Protein AF-A0A968Z1C0-F1 (afdb_monomer_lite)

Structure (mmCIF, N/CA/C/O backbone):
data_AF-A0A968Z1C0-F1
#
_entry.id   AF-A0A968Z1C0-F1
#
loop_
_atom_site.group_PDB
_atom_site.id
_atom_site.type_symbol
_atom_site.label_atom_id
_atom_site.label_alt_id
_atom_site.label_comp_id
_atom_site.label_asym_id
_atom_site.label_entity_id
_atom_site.label_seq_id
_atom_site.pdbx_PDB_ins_code
_atom_site.Cartn_x
_atom_site.Cartn_y
_atom_site.Cartn_z
_atom_site.occupancy
_atom_site.B_iso_or_equiv
_atom_site.auth_seq_id
_atom_site.auth_comp_id
_atom_site.auth_asym_id
_atom_site.auth_atom_id
_atom_site.pdbx_PDB_model_num
ATOM 1 N N . MET A 1 1 ? -9.965 -6.229 -2.262 1.00 47.44 1 MET A N 1
ATOM 2 C CA . MET A 1 1 ? -9.353 -5.799 -3.537 1.00 47.44 1 MET A CA 1
ATOM 3 C C . MET A 1 1 ? -7.895 -5.463 -3.267 1.00 47.44 1 MET A C 1
ATOM 5 O O . MET A 1 1 ? -7.679 -4.585 -2.440 1.00 47.44 1 MET A O 1
ATOM 9 N N . PRO A 1 2 ? -6.916 -6.140 -3.890 1.00 47.59 2 PRO A N 1
ATOM 10 C CA . PRO A 1 2 ? -5.521 -5.736 -3.779 1.00 47.59 2 PRO A CA 1
ATOM 11 C C . PRO A 1 2 ? -5.285 -4.450 -4.585 1.00 47.59 2 PRO A C 1
ATOM 13 O O . PRO A 1 2 ? -5.593 -4.370 -5.772 1.00 47.59 2 PRO A O 1
ATOM 16 N N . LEU A 1 3 ? -4.757 -3.433 -3.919 1.00 53.62 3 LEU A N 1
ATOM 17 C CA . LEU A 1 3 ? -4.279 -2.183 -4.490 1.00 53.62 3 LEU A CA 1
ATOM 18 C C . LEU A 1 3 ? -2.843 -2.380 -4.998 1.00 53.62 3 LEU A C 1
ATOM 20 O O . LEU A 1 3 ? -1.977 -2.813 -4.250 1.00 53.62 3 LEU A O 1
ATOM 24 N N . VAL A 1 4 ? -2.515 -2.003 -6.233 1.00 52.91 4 VAL A N 1
ATOM 25 C CA . VAL A 1 4 ? -1.100 -1.909 -6.636 1.00 52.91 4 VAL A CA 1
ATOM 26 C C . VAL A 1 4 ? -0.636 -0.483 -6.347 1.00 52.91 4 VAL A C 1
ATOM 28 O O . VAL A 1 4 ? -0.832 0.430 -7.147 1.00 52.91 4 VAL A O 1
ATOM 31 N N . ALA A 1 5 ? -0.074 -0.244 -5.162 1.00 50.97 5 ALA A N 1
ATOM 32 C CA . ALA A 1 5 ? 0.385 1.089 -4.785 1.00 50.97 5 ALA A CA 1
ATOM 33 C C . ALA A 1 5 ? 1.798 1.343 -5.321 1.00 50.97 5 ALA A C 1
ATOM 35 O O . ALA A 1 5 ? 2.739 0.600 -5.049 1.00 50.97 5 ALA A O 1
ATOM 36 N N . ARG A 1 6 ? 1.983 2.445 -6.050 1.00 46.94 6 ARG A N 1
ATOM 37 C CA . ARG A 1 6 ? 3.316 2.881 -6.458 1.00 46.94 6 ARG A CA 1
ATOM 38 C C . ARG A 1 6 ? 3.923 3.731 -5.353 1.00 46.94 6 ARG A C 1
ATOM 40 O O . ARG A 1 6 ? 3.678 4.931 -5.255 1.00 46.94 6 ARG A O 1
ATOM 47 N N . THR A 1 7 ? 4.724 3.106 -4.502 1.00 48.03 7 THR A N 1
ATOM 48 C CA . THR A 1 7 ? 5.630 3.836 -3.618 1.00 48.03 7 THR A CA 1
ATOM 49 C C . THR A 1 7 ? 6.871 4.248 -4.428 1.00 48.03 7 THR A C 1
ATOM 51 O O . THR A 1 7 ? 7.286 3.587 -5.379 1.00 48.03 7 THR A O 1
ATOM 54 N N . PHE A 1 8 ? 7.441 5.419 -4.153 1.00 47.94 8 PHE A N 1
ATOM 55 C CA . PHE A 1 8 ? 8.808 5.707 -4.585 1.00 47.94 8 PHE A CA 1
ATOM 56 C C . PHE A 1 8 ? 9.584 5.952 -3.305 1.00 47.94 8 PHE A C 1
ATOM 58 O O . PHE A 1 8 ? 9.319 6.917 -2.596 1.00 47.94 8 PHE A O 1
ATOM 65 N N . TYR A 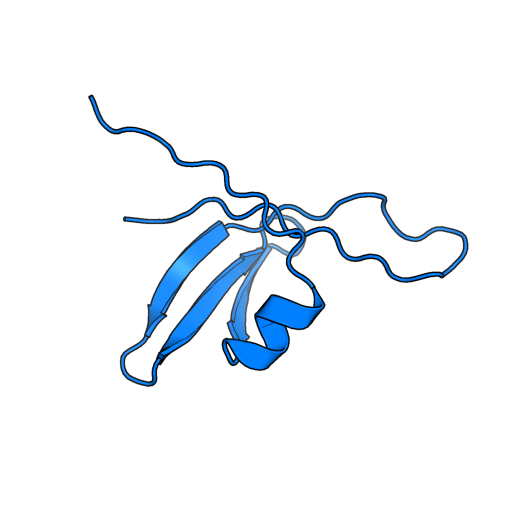1 9 ? 10.564 5.103 -3.019 1.00 43.94 9 TYR A N 1
ATOM 66 C CA . TYR A 1 9 ? 11.565 5.445 -2.024 1.00 43.94 9 TYR A CA 1
ATOM 67 C C . TYR A 1 9 ? 12.423 6.579 -2.585 1.00 43.94 9 TYR A C 1
ATOM 69 O O . TYR A 1 9 ? 13.244 6.360 -3.472 1.00 43.94 9 TYR A O 1
ATOM 77 N N . PHE A 1 10 ? 12.268 7.795 -2.061 1.00 38.69 10 PHE A N 1
ATOM 78 C CA . PHE A 1 10 ? 13.271 8.840 -2.247 1.00 38.69 10 PHE A CA 1
ATOM 79 C C . PHE A 1 10 ? 14.322 8.707 -1.142 1.00 38.69 10 PHE A C 1
ATOM 81 O O . PHE A 1 10 ? 14.384 9.501 -0.206 1.00 38.69 10 PHE A O 1
ATOM 88 N N . ARG A 1 11 ? 15.168 7.674 -1.221 1.00 43.38 11 ARG A N 1
ATOM 89 C CA . ARG A 1 11 ? 16.408 7.667 -0.437 1.00 43.38 11 ARG A CA 1
ATOM 90 C C . ARG A 1 11 ? 17.354 8.631 -1.155 1.00 43.38 11 ARG A C 1
ATOM 92 O O . ARG A 1 11 ? 17.737 8.373 -2.288 1.00 43.38 11 ARG A O 1
ATOM 99 N N . ARG A 1 12 ? 17.671 9.787 -0.560 1.00 43.81 12 ARG A N 1
ATOM 100 C CA . ARG A 1 12 ? 18.599 10.792 -1.131 1.00 43.81 12 ARG A CA 1
ATOM 101 C C . ARG A 1 12 ? 20.064 10.316 -1.081 1.00 43.81 12 ARG A C 1
ATOM 103 O O . ARG A 1 12 ? 20.936 11.040 -0.616 1.00 43.81 12 ARG A O 1
ATOM 110 N N . GLU A 1 13 ? 20.343 9.099 -1.528 1.00 48.12 13 GLU A N 1
ATOM 111 C CA . GLU A 1 13 ? 21.699 8.558 -1.625 1.00 48.12 13 GLU A CA 1
ATOM 112 C C . GLU A 1 13 ? 22.086 8.431 -3.107 1.00 48.12 13 GLU A C 1
ATOM 114 O O . GLU A 1 13 ? 21.266 7.979 -3.913 1.00 48.12 13 GLU A O 1
ATOM 119 N N . PRO A 1 14 ? 23.309 8.821 -3.509 1.00 39.81 14 PRO A N 1
ATOM 120 C CA . PRO A 1 14 ? 23.790 8.579 -4.865 1.00 39.81 14 PRO A CA 1
ATOM 121 C C . PRO A 1 14 ? 23.748 7.069 -5.160 1.00 39.81 14 PRO A C 1
ATOM 123 O O . PRO A 1 14 ? 24.420 6.292 -4.489 1.00 39.81 14 PRO A O 1
ATOM 126 N N . GLY A 1 15 ? 22.931 6.650 -6.134 1.00 53.06 15 GLY A N 1
ATOM 127 C CA . GLY A 1 15 ? 22.699 5.233 -6.464 1.00 53.06 15 GLY A CA 1
ATOM 128 C C . GLY A 1 15 ? 21.354 4.659 -5.998 1.00 53.06 15 GLY A C 1
ATOM 129 O O . GLY A 1 15 ? 21.046 3.508 -6.309 1.00 53.06 15 GLY A O 1
ATOM 130 N N . ALA A 1 16 ? 20.523 5.440 -5.302 1.00 54.75 16 ALA A N 1
ATOM 131 C CA . ALA A 1 16 ? 19.180 5.014 -4.923 1.00 54.75 16 ALA A CA 1
ATOM 132 C C . ALA A 1 16 ? 18.271 4.839 -6.155 1.00 54.75 16 ALA A C 1
ATOM 134 O O . ALA A 1 16 ? 18.160 5.715 -7.016 1.00 54.75 16 ALA A O 1
ATOM 135 N N . ARG A 1 17 ? 17.615 3.676 -6.240 1.00 57.34 17 ARG A N 1
ATOM 136 C CA . ARG A 1 17 ? 16.694 3.318 -7.326 1.00 57.34 17 ARG A CA 1
ATOM 137 C C . ARG A 1 17 ? 15.517 4.293 -7.381 1.00 57.34 17 ARG A C 1
ATOM 139 O O . ARG A 1 17 ? 14.779 4.424 -6.413 1.00 57.34 17 ARG A O 1
ATOM 146 N N . LEU A 1 18 ? 15.312 4.915 -8.543 1.00 62.38 18 LEU A N 1
ATOM 147 C CA . LEU A 1 18 ? 14.323 5.974 -8.815 1.00 62.38 18 LEU A CA 1
ATOM 148 C C . LEU A 1 18 ? 12.843 5.514 -8.805 1.00 62.38 18 LEU A C 1
ATOM 150 O O . LEU A 1 18 ? 11.994 6.127 -9.446 1.00 62.38 18 LEU A O 1
ATOM 154 N N . GLY A 1 19 ? 12.500 4.446 -8.085 1.00 69.12 19 GLY A N 1
ATOM 155 C CA . GLY A 1 19 ? 11.130 3.950 -7.949 1.00 69.12 19 GLY A CA 1
ATOM 156 C C . GLY A 1 19 ? 11.089 2.500 -7.478 1.00 69.12 19 GLY A C 1
ATOM 157 O O . GLY A 1 19 ? 11.882 1.678 -7.934 1.00 69.12 19 GLY A O 1
ATOM 158 N N . HIS A 1 20 ? 10.166 2.185 -6.569 1.00 79.25 20 HIS A N 1
ATOM 159 C CA . HIS A 1 20 ? 10.024 0.855 -5.980 1.00 79.25 20 HIS A CA 1
ATOM 160 C C . HIS A 1 20 ? 8.538 0.515 -5.871 1.00 79.25 20 HIS A C 1
ATOM 162 O O . HIS A 1 20 ? 7.838 0.996 -4.992 1.00 79.25 20 HIS A O 1
ATOM 168 N N . LEU A 1 21 ? 8.039 -0.265 -6.824 1.00 84.62 21 LEU A N 1
ATOM 169 C CA . LEU A 1 21 ? 6.632 -0.640 -6.866 1.00 84.62 21 LEU A CA 1
ATOM 170 C C . LEU A 1 21 ? 6.368 -1.766 -5.864 1.00 84.62 21 LEU A C 1
ATOM 172 O O . LEU A 1 21 ? 7.019 -2.804 -5.936 1.00 84.62 21 LEU A O 1
ATOM 176 N N . VAL A 1 22 ? 5.354 -1.592 -5.021 1.00 88.31 22 VAL A N 1
ATOM 177 C CA . VAL A 1 22 ? 4.858 -2.644 -4.132 1.00 88.31 22 VAL A CA 1
ATOM 178 C C . VAL A 1 22 ? 3.395 -2.948 -4.436 1.00 88.31 22 VAL A C 1
ATOM 180 O O . VAL A 1 22 ? 2.699 -2.194 -5.117 1.00 88.31 22 VAL A O 1
ATOM 183 N N . VAL A 1 23 ? 2.899 -4.069 -3.931 1.00 90.06 23 VAL A N 1
ATOM 184 C CA . VAL A 1 23 ? 1.469 -4.382 -3.946 1.00 90.06 23 VAL A CA 1
ATOM 185 C C . VAL A 1 23 ? 0.938 -4.225 -2.530 1.00 90.06 23 VAL A C 1
ATOM 187 O O . VAL A 1 23 ? 1.477 -4.805 -1.596 1.00 90.06 23 VAL A O 1
ATOM 190 N N . VAL A 1 24 ? -0.116 -3.438 -2.367 1.00 91.19 24 VAL A N 1
ATOM 191 C CA . VAL A 1 24 ? -0.831 -3.239 -1.108 1.00 91.19 24 VAL A CA 1
ATOM 192 C C . VAL A 1 24 ? -2.087 -4.100 -1.135 1.00 91.19 24 VAL A C 1
ATOM 194 O O . VAL A 1 24 ? -3.045 -3.808 -1.837 1.00 91.19 24 VAL A O 1
ATOM 197 N N . ASP A 1 25 ? -2.127 -5.174 -0.359 1.00 89.38 25 ASP A N 1
ATOM 198 C CA . ASP A 1 25 ? -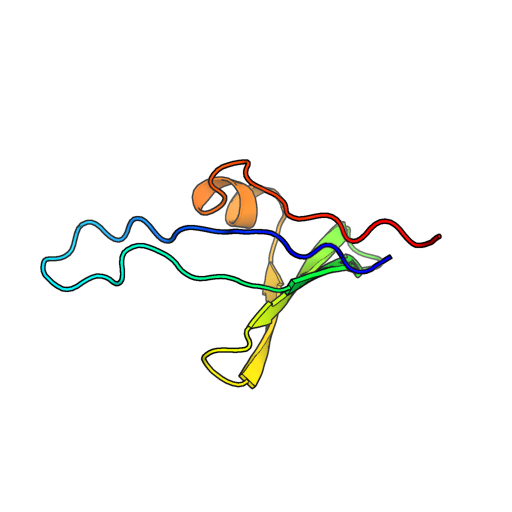3.289 -6.072 -0.365 1.00 89.38 25 ASP A CA 1
ATOM 199 C C . ASP A 1 25 ? -4.499 -5.499 0.401 1.00 89.38 25 ASP A C 1
ATOM 201 O O . ASP A 1 25 ? -5.616 -5.998 0.255 1.00 89.38 25 ASP A O 1
ATOM 205 N N . GLY A 1 26 ? -4.288 -4.438 1.186 1.00 89.94 26 GLY A N 1
ATOM 206 C CA . GLY A 1 26 ? -5.289 -3.784 2.027 1.00 89.94 26 GLY A CA 1
ATOM 207 C C . GLY A 1 26 ? -4.743 -3.515 3.429 1.00 89.94 26 GLY A C 1
ATOM 208 O O . GLY A 1 26 ? -3.527 -3.433 3.617 1.00 89.94 26 GLY A O 1
ATOM 209 N N . CYS A 1 27 ? -5.640 -3.413 4.408 1.00 93.81 27 CYS A N 1
ATOM 210 C CA . CYS A 1 27 ? -5.289 -3.324 5.826 1.00 93.81 27 CYS A CA 1
ATOM 211 C C . CYS A 1 27 ? -5.637 -4.630 6.549 1.00 93.81 27 CYS A C 1
ATOM 213 O O . 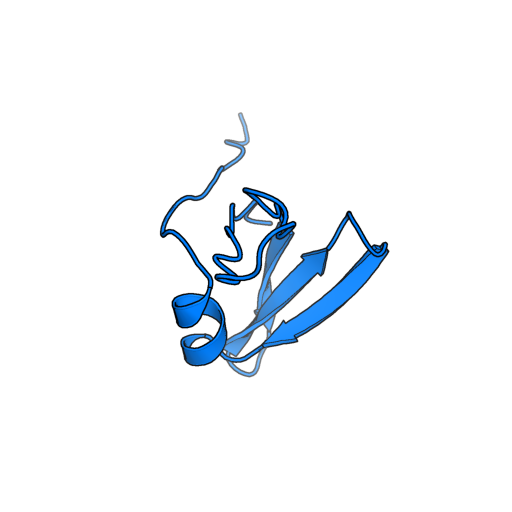CYS A 1 27 ? -6.593 -5.308 6.168 1.00 93.81 27 CYS A O 1
ATOM 215 N N . ASP A 1 28 ? -4.872 -4.985 7.583 1.00 93.12 28 ASP A N 1
ATOM 216 C CA . ASP A 1 28 ? -5.246 -6.075 8.489 1.00 93.12 28 ASP A CA 1
ATOM 217 C C . ASP A 1 28 ? -6.251 -5.627 9.563 1.00 93.12 28 ASP A C 1
ATOM 219 O O . ASP A 1 28 ? -6.678 -4.474 9.600 1.00 93.12 28 ASP A O 1
ATOM 223 N N . GLU A 1 29 ? -6.633 -6.549 10.450 1.00 95.56 29 GLU A N 1
ATOM 224 C CA . GLU A 1 29 ? -7.594 -6.304 11.537 1.00 95.56 29 GLU A CA 1
ATOM 225 C C . GLU A 1 29 ? -7.145 -5.222 12.532 1.00 95.56 29 GLU A C 1
ATOM 227 O O . GLU A 1 29 ? -7.976 -4.657 13.237 1.00 95.56 29 GLU A O 1
ATOM 232 N N . LEU A 1 30 ? -5.844 -4.919 12.584 1.00 95.50 30 LEU A N 1
ATOM 233 C CA . LEU A 1 30 ? -5.274 -3.873 13.433 1.00 95.50 30 LEU A CA 1
ATOM 234 C C . LEU A 1 30 ? -5.087 -2.548 12.678 1.00 95.50 30 LEU A C 1
ATOM 236 O O . LEU A 1 30 ? -4.561 -1.599 13.245 1.00 95.50 30 LEU A O 1
ATOM 240 N N . GLY A 1 31 ? -5.505 -2.474 11.411 1.00 94.69 31 GLY A N 1
ATOM 241 C CA . GLY A 1 31 ? -5.378 -1.279 10.577 1.00 94.69 31 GLY A CA 1
ATOM 242 C C . GLY A 1 31 ? -4.019 -1.121 9.892 1.00 94.69 31 GLY A C 1
ATOM 243 O O . GLY A 1 31 ? -3.806 -0.121 9.209 1.00 94.69 31 GLY A O 1
ATOM 244 N N . ARG A 1 32 ? -3.114 -2.101 10.003 1.00 96.00 32 ARG A N 1
ATOM 245 C CA . ARG A 1 32 ? -1.781 -2.026 9.386 1.00 96.00 32 ARG A CA 1
ATOM 246 C C . ARG A 1 32 ? -1.849 -2.342 7.905 1.00 96.00 32 ARG A C 1
ATOM 248 O O . ARG A 1 32 ? -2.514 -3.298 7.497 1.00 96.00 32 ARG A O 1
ATOM 255 N N . ILE A 1 33 ? -1.094 -1.600 7.104 1.00 93.88 33 ILE A N 1
ATOM 256 C CA . ILE A 1 33 ? -1.033 -1.794 5.656 1.00 93.88 33 ILE A CA 1
ATOM 257 C C . ILE A 1 33 ? -0.266 -3.080 5.358 1.00 93.88 33 ILE A C 1
ATOM 259 O O . ILE A 1 33 ? 0.883 -3.237 5.763 1.00 93.88 33 ILE A O 1
ATOM 263 N N . CYS A 1 34 ? -0.907 -4.005 4.646 1.00 94.19 34 CYS A N 1
ATOM 264 C CA . CYS A 1 34 ? -0.320 -5.270 4.219 1.00 94.19 34 CYS A CA 1
ATOM 265 C C . CYS A 1 34 ? 0.339 -5.110 2.850 1.00 94.19 34 CYS A C 1
ATOM 267 O O . CYS A 1 34 ? -0.342 -4.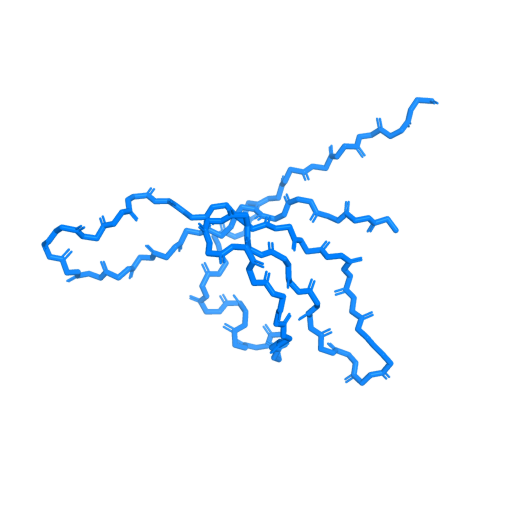837 1.861 1.00 94.19 34 CYS A O 1
ATOM 269 N N . ILE A 1 35 ? 1.655 -5.308 2.792 1.00 92.50 35 ILE A N 1
ATOM 270 C CA . ILE A 1 35 ? 2.475 -5.047 1.611 1.00 92.50 35 ILE A CA 1
ATOM 271 C C . ILE A 1 35 ? 3.136 -6.341 1.135 1.00 92.50 35 ILE A C 1
ATOM 273 O O . ILE A 1 35 ? 3.682 -7.113 1.925 1.00 92.50 35 ILE A O 1
ATOM 277 N N . ARG A 1 36 ? 3.107 -6.561 -0.179 1.00 90.88 36 ARG A N 1
ATOM 278 C CA . ARG A 1 36 ? 3.941 -7.531 -0.890 1.00 90.88 36 ARG A CA 1
ATOM 279 C C . ARG A 1 36 ? 4.939 -6.777 -1.743 1.00 90.88 36 ARG A C 1
ATOM 281 O O . ARG A 1 36 ? 4.542 -5.979 -2.591 1.00 90.88 36 ARG A O 1
ATOM 288 N N . ASP A 1 37 ? 6.209 -7.080 -1.549 1.00 89.06 37 ASP A N 1
ATOM 289 C CA . ASP A 1 37 ? 7.294 -6.528 -2.340 1.00 89.06 37 ASP A CA 1
ATOM 290 C C . ASP A 1 37 ? 7.770 -7.575 -3.361 1.00 89.06 37 ASP A C 1
ATOM 292 O O . ASP A 1 37 ? 8.370 -8.586 -2.980 1.00 89.06 37 ASP A O 1
ATOM 296 N N . PRO A 1 38 ? 7.498 -7.376 -4.666 1.00 85.19 38 PRO A N 1
ATOM 297 C CA . PRO A 1 38 ? 7.974 -8.270 -5.715 1.00 85.19 38 PRO A CA 1
ATOM 298 C C . PRO A 1 38 ? 9.496 -8.273 -5.871 1.00 85.19 38 PRO A C 1
ATOM 300 O O . PRO A 1 38 ? 10.029 -9.208 -6.463 1.00 85.19 38 PRO A O 1
ATOM 303 N N . TRP A 1 39 ? 10.182 -7.227 -5.402 1.00 82.12 39 TRP A N 1
ATOM 304 C CA . TRP A 1 39 ? 11.617 -7.066 -5.580 1.00 82.12 39 TRP A CA 1
ATOM 305 C C . TRP A 1 39 ? 12.404 -8.059 -4.725 1.00 82.12 39 TRP A C 1
ATOM 307 O O . TRP A 1 39 ? 13.237 -8.793 -5.253 1.00 82.12 39 TRP A O 1
ATOM 317 N N . ASP A 1 40 ? 12.094 -8.116 -3.430 1.00 79.12 40 ASP A N 1
ATOM 318 C CA . ASP A 1 40 ? 12.723 -9.055 -2.493 1.00 79.12 40 ASP A CA 1
ATOM 319 C C . ASP A 1 40 ? 11.881 -10.324 -2.264 1.00 79.12 40 ASP A C 1
ATOM 321 O O . ASP A 1 40 ? 12.284 -11.227 -1.531 1.00 79.12 40 ASP A O 1
ATOM 325 N N . GLY A 1 41 ? 10.697 -10.416 -2.879 1.00 85.25 41 GLY A N 1
ATOM 326 C CA . GLY A 1 41 ? 9.765 -11.530 -2.680 1.00 85.25 41 GLY A CA 1
ATOM 327 C C . GLY A 1 41 ? 9.200 -11.594 -1.257 1.00 85.25 41 GLY A C 1
ATOM 328 O O . GLY A 1 41 ? 8.731 -12.649 -0.819 1.00 85.25 41 GLY A O 1
ATOM 329 N N . THR A 1 42 ? 9.257 -10.486 -0.517 1.00 90.25 42 THR A N 1
ATOM 330 C CA . THR A 1 42 ? 8.859 -10.418 0.889 1.00 90.25 42 THR A CA 1
ATOM 331 C C . THR A 1 42 ? 7.413 -9.959 1.047 1.00 90.25 42 THR A C 1
ATOM 333 O O . THR A 1 42 ? 6.788 -9.379 0.153 1.00 90.25 42 THR A O 1
ATOM 336 N N . LYS A 1 43 ? 6.854 -10.249 2.223 1.00 93.69 43 LYS A N 1
ATOM 337 C CA . LYS A 1 43 ? 5.574 -9.706 2.672 1.00 93.69 43 LYS A CA 1
ATOM 338 C C . LYS A 1 43 ? 5.774 -9.104 4.046 1.00 93.69 43 LYS A C 1
ATOM 340 O O . LYS A 1 43 ? 6.318 -9.770 4.925 1.00 93.69 43 LYS A O 1
ATOM 345 N N . TYR A 1 44 ? 5.321 -7.879 4.233 1.00 93.81 44 TYR A N 1
ATOM 346 C CA . TYR A 1 44 ? 5.457 -7.178 5.499 1.00 93.81 44 TYR A CA 1
ATOM 347 C C . TYR A 1 44 ? 4.244 -6.295 5.763 1.00 93.81 44 TYR A C 1
ATOM 349 O O . TYR A 1 44 ? 3.361 -6.130 4.919 1.00 93.81 44 TYR A O 1
ATOM 357 N N . LYS A 1 45 ? 4.173 -5.786 6.989 1.00 94.75 45 LYS A N 1
ATOM 358 C CA . LYS A 1 45 ? 3.112 -4.898 7.444 1.00 94.75 45 LYS A CA 1
ATOM 359 C C . LYS A 1 45 ? 3.739 -3.666 8.059 1.00 94.75 45 LYS A C 1
ATOM 361 O O . LYS A 1 45 ? 4.776 -3.791 8.705 1.00 94.75 45 LYS A O 1
ATOM 366 N N . MET A 1 46 ? 3.099 -2.523 7.886 1.00 93.81 46 MET A N 1
ATOM 367 C CA . MET A 1 46 ? 3.543 -1.284 8.512 1.00 93.81 46 MET A CA 1
ATOM 368 C C . MET A 1 46 ? 2.361 -0.403 8.891 1.00 93.81 46 MET A C 1
ATOM 370 O O . MET A 1 46 ? 1.258 -0.569 8.359 1.00 93.81 46 MET A O 1
ATOM 374 N N . GLU A 1 47 ? 2.598 0.518 9.817 1.00 95.94 47 GLU A N 1
ATOM 375 C CA . GLU A 1 47 ? 1.583 1.486 10.219 1.00 95.94 47 GLU A CA 1
ATOM 376 C C . GLU A 1 47 ? 1.266 2.445 9.057 1.00 95.94 47 GLU A C 1
ATOM 378 O O . GLU A 1 47 ? 2.159 2.770 8.260 1.00 95.94 47 GLU A O 1
ATOM 383 N N . PRO A 1 48 ? 0.014 2.918 8.928 1.00 92.38 48 PRO A N 1
ATOM 384 C CA . PRO A 1 48 ? -0.360 3.870 7.886 1.00 92.38 48 PRO A CA 1
ATOM 385 C C . PRO A 1 48 ? 0.523 5.121 7.880 1.00 92.38 48 PRO A C 1
ATOM 387 O O . PRO A 1 48 ? 0.949 5.572 6.817 1.00 92.38 48 PRO A O 1
ATOM 390 N N . GLU A 1 49 ? 0.856 5.657 9.054 1.00 93.00 49 GLU A N 1
ATOM 391 C CA . GLU A 1 49 ? 1.681 6.857 9.203 1.00 93.00 49 GLU A CA 1
ATOM 392 C C . GLU A 1 49 ? 3.098 6.637 8.676 1.00 93.00 49 GLU A C 1
ATOM 394 O O . GLU A 1 49 ? 3.683 7.543 8.084 1.00 93.00 49 GLU A O 1
ATOM 399 N N . GLU A 1 50 ? 3.642 5.434 8.860 1.00 89.50 50 GLU A N 1
ATOM 400 C CA . GLU A 1 50 ? 4.952 5.048 8.343 1.00 89.50 50 GLU A CA 1
ATOM 401 C C . GLU A 1 50 ? 4.906 4.919 6.816 1.00 89.50 50 GLU A C 1
ATOM 403 O O . GLU A 1 50 ? 5.747 5.473 6.108 1.00 89.50 50 GLU A O 1
ATOM 408 N N . PHE A 1 51 ? 3.872 4.264 6.281 1.00 88.38 51 PHE A N 1
ATOM 409 C CA . PHE A 1 51 ? 3.686 4.117 4.838 1.00 88.38 51 PHE A CA 1
ATOM 410 C C . PHE A 1 51 ? 3.572 5.468 4.118 1.00 88.38 51 PHE A C 1
ATOM 412 O O . PHE A 1 51 ? 4.172 5.665 3.058 1.00 88.38 51 PHE A O 1
ATOM 419 N N . LEU A 1 52 ? 2.837 6.421 4.700 1.00 86.88 52 LEU A N 1
ATOM 420 C CA . LEU A 1 52 ? 2.637 7.757 4.133 1.00 86.88 52 LEU A CA 1
ATOM 421 C C . LEU A 1 52 ? 3.937 8.563 3.997 1.00 86.88 52 LEU A C 1
ATOM 423 O O . LEU A 1 52 ? 4.008 9.439 3.137 1.00 86.88 52 LEU A O 1
ATOM 427 N N . GLN A 1 53 ? 4.977 8.257 4.778 1.00 85.75 53 GLN A N 1
ATOM 428 C CA . GLN A 1 53 ? 6.289 8.903 4.634 1.00 85.75 53 GLN A CA 1
ATOM 429 C C . GLN A 1 53 ? 7.014 8.483 3.345 1.00 85.75 53 GLN A C 1
ATOM 431 O O . GLN A 1 53 ? 7.829 9.243 2.821 1.00 85.75 53 GLN A O 1
ATOM 436 N N . TYR A 1 54 ? 6.711 7.291 2.821 1.00 83.06 54 TYR A N 1
ATOM 437 C CA . TYR A 1 54 ? 7.328 6.729 1.614 1.00 83.06 54 TYR A CA 1
ATOM 438 C C . TYR A 1 54 ? 6.419 6.794 0.382 1.00 83.06 54 TYR A C 1
ATOM 440 O O . TYR A 1 54 ? 6.881 6.690 -0.760 1.00 83.06 54 TYR A O 1
ATOM 448 N N . TRP A 1 55 ? 5.108 6.917 0.577 1.00 84.44 55 TRP A N 1
ATOM 449 C CA . TRP A 1 55 ? 4.159 6.874 -0.522 1.00 84.44 55 TRP A CA 1
ATOM 450 C C . TRP A 1 55 ? 4.089 8.197 -1.283 1.00 84.44 55 TRP A C 1
ATOM 452 O O . TRP A 1 55 ? 3.771 9.251 -0.745 1.00 84.44 55 TRP A O 1
ATOM 462 N N . THR A 1 56 ? 4.291 8.123 -2.597 1.00 83.50 56 THR A N 1
ATOM 463 C CA . THR A 1 56 ? 4.193 9.285 -3.501 1.00 83.50 56 THR A CA 1
ATOM 464 C C . THR A 1 56 ? 2.772 9.691 -3.867 1.00 83.50 56 THR A C 1
ATOM 466 O O . THR A 1 56 ? 2.582 10.454 -4.809 1.00 83.50 56 THR A O 1
ATOM 469 N N . GLN A 1 57 ? 1.767 9.156 -3.171 1.00 83.69 57 GLN A N 1
ATOM 470 C CA . GLN A 1 57 ? 0.348 9.385 -3.464 1.00 83.69 57 GLN A CA 1
ATOM 471 C C . GLN A 1 57 ? -0.100 8.839 -4.836 1.00 83.69 57 GLN A C 1
ATOM 473 O O . GLN A 1 57 ? -1.225 9.073 -5.271 1.00 83.69 57 GLN A O 1
ATOM 478 N N . MET A 1 58 ? 0.752 8.064 -5.517 1.00 82.44 58 MET A N 1
ATOM 479 C CA . MET A 1 58 ? 0.418 7.390 -6.769 1.00 82.44 58 MET A CA 1
ATOM 480 C C . MET A 1 58 ? -0.039 5.952 -6.506 1.00 82.44 58 MET A C 1
ATOM 482 O O . MET A 1 58 ? 0.672 5.150 -5.897 1.00 82.44 58 MET A O 1
ATOM 486 N N . GLY A 1 59 ? -1.220 5.597 -7.004 1.00 83.81 59 GLY A N 1
ATOM 487 C CA . GLY A 1 59 ? -1.751 4.234 -6.971 1.00 83.81 59 GLY A CA 1
ATOM 488 C C . GLY A 1 59 ? -2.182 3.784 -8.361 1.00 83.81 59 GLY A C 1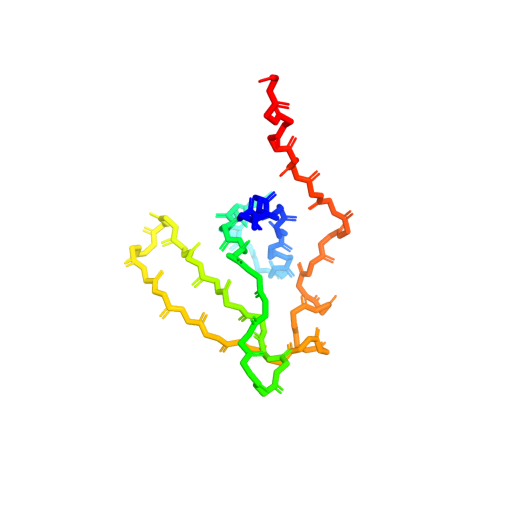
ATOM 489 O O . GLY A 1 59 ? -2.714 4.579 -9.134 1.00 83.81 59 GLY A O 1
ATOM 490 N N . ILE A 1 60 ? -1.941 2.515 -8.679 1.00 83.94 60 ILE A N 1
ATOM 491 C CA . ILE A 1 60 ? -2.444 1.854 -9.881 1.00 83.94 60 ILE A CA 1
ATOM 492 C C . ILE A 1 60 ? -3.555 0.907 -9.431 1.00 83.94 60 ILE A C 1
ATOM 494 O O . ILE A 1 60 ? -3.350 0.008 -8.617 1.00 83.94 60 ILE A O 1
ATOM 498 N N . TYR A 1 61 ? -4.749 1.120 -9.968 1.00 81.19 61 TYR A N 1
ATOM 499 C CA . TYR A 1 61 ? -5.937 0.363 -9.603 1.00 81.19 61 TYR A CA 1
ATOM 500 C C . TYR A 1 61 ? -6.345 -0.467 -10.812 1.00 81.19 61 TYR A C 1
ATOM 502 O O . TYR A 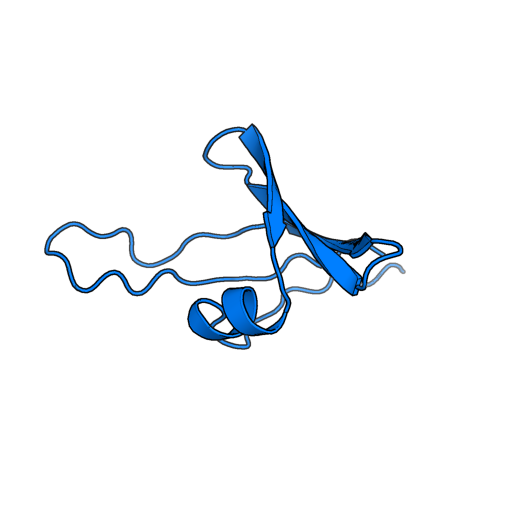1 61 ? -6.674 0.084 -11.864 1.00 81.19 61 TYR A O 1
ATOM 510 N N . VAL A 1 62 ? -6.302 -1.791 -10.676 1.00 77.00 62 VAL A N 1
ATOM 511 C CA . VAL A 1 62 ? -6.900 -2.671 -11.680 1.00 77.00 62 VAL A CA 1
ATOM 512 C C . VAL A 1 62 ? -8.410 -2.573 -11.505 1.00 77.00 62 VAL A C 1
ATOM 514 O O . VAL A 1 62 ? -8.936 -2.865 -10.433 1.00 77.00 62 VAL A O 1
ATOM 517 N N . LYS A 1 63 ? -9.105 -2.120 -12.548 1.00 68.69 63 LYS A N 1
ATOM 518 C CA . LYS A 1 63 ? -10.564 -2.159 -12.599 1.00 68.69 63 LYS A CA 1
ATOM 519 C C . LYS A 1 63 ? -10.971 -3.556 -13.063 1.00 68.69 63 LYS A C 1
ATOM 521 O O . LYS A 1 63 ? -10.645 -3.927 -14.188 1.00 68.69 63 LYS A O 1
ATOM 526 N N . GLU A 1 64 ? -11.644 -4.322 -12.210 1.00 64.62 64 GLU A N 1
ATOM 527 C CA . GLU A 1 64 ? -12.337 -5.534 -12.659 1.00 64.62 64 GLU A CA 1
ATOM 528 C C . GLU A 1 64 ? -13.517 -5.113 -13.557 1.00 64.62 64 GLU A C 1
ATOM 530 O O . GLU A 1 64 ? -14.233 -4.159 -13.232 1.00 64.62 64 GLU A O 1
ATOM 535 N N . LEU A 1 65 ? -13.626 -5.748 -14.731 1.00 54.12 65 LEU A N 1
ATOM 536 C CA . LEU A 1 65 ? -14.686 -5.542 -15.727 1.00 54.12 65 LEU A CA 1
ATOM 537 C C . LEU A 1 65 ? -15.880 -6.452 -15.442 1.00 54.12 65 LEU A C 1
ATOM 539 O O . LEU A 1 65 ? -15.633 -7.630 -15.100 1.00 54.12 65 LEU A O 1
#

pLDDT: mean 76.19, std 18.67, range [38.69, 96.0]

Foldseek 3Di:
DKWFAWWAAPPVDVPRDRTFTWIFHAADPVRWTWIQGPVVRDIDTHHPVVSVVGGPPDIDDDDDD

Radius of gyration: 12.31 Å; chains: 1; bounding box: 38×22×29 Å

Sequence (65 aa):
MPLVARTFYFRREPGARLGHLVVVDGCDELGRICIRDPWDGTKYKMEPEEFLQYWTQMGIYVKEL

Secondary structure (DSSP, 8-state):
--BEEEE-----STT--S-EE-EEEEE-TTSPEEEEETTTTEEEEE-HHHHHHHEEEEEE-----